Protein AF-A0A2N7XBR4-F1 (afdb_monomer)

Radius of gyration: 17.06 Å; Cα contacts (8 Å, |Δi|>4): 98; chains: 1; bounding box: 43×21×43 Å

Sequence (88 aa):
MIRLSHAGQPIRVVDDQICAPTWAQAIADATLAVIDANALRGGVFHMTAAGRASWYDFAKAIFELTGRDVPCEPITTSEYPTPARRPS

Foldseek 3Di:
DVVVLVVQAEAEFEFPAKDADADPVQVVVVVVVVVVVPPVDDDDDDDGDDDMGGRQRVVVVVCVVVVGDHHYHYDHCVVPDDPDDDDD

Secondary structure (DSSP, 8-state):
-HHHHTT-S-EEEE-S-EE----HHHHHHHHHHHHHTT-SS--------SS-EEHHHHHHHHHHHTT----EEEE-GGGS--SSPPP-

pLDDT: mean 93.12, std 8.23, range [55.78, 98.19]

Solvent-accessible surface area (backbone atoms only — not comparable to full-atom values): 5632 Å² total; per-residue (Å²): 102,75,78,58,63,73,68,80,58,75,43,80,29,42,48,66,41,78,44,43,85,56,60,70,66,60,53,51,55,53,49,50,51,53,62,71,65,62,54,91,69,79,80,91,79,90,87,67,43,85,76,73,40,24,53,28,54,50,49,50,52,53,28,63,79,66,74,50,94,60,59,71,44,76,35,50,58,83,82,59,79,59,97,68,88,74,81,119

Nearest PDB structures (foldseek):
  1vl0-assembly1_B  TM=9.789E-01  e=7.536E-07  Clostridium acetobutylicum ATCC 824
  3sc6-assembly6_F  TM=9.537E-01  e=3.320E-06  Bacillus anthracis str. Ames
  3sc6-assembly5_E  TM=8.147E-01  e=3.069E-05  Bacillus anthracis str. Ames
  5u9c-assembly1_F  TM=8.716E-01  e=1.352E-04  Yersinia enterocolitica
  8r2j-assembly2_B  TM=7.502E-01  e=3.142E-01  Streptomyces swartbergensis

Mean predicted aligned error: 4.13 Å

Structure (mmCIF, N/CA/C/O backbone):
data_AF-A0A2N7XBR4-F1
#
_entry.id   AF-A0A2N7XBR4-F1
#
loop_
_atom_site.group_PDB
_atom_site.id
_atom_site.type_symbol
_atom_site.label_atom_id
_atom_site.label_alt_id
_atom_site.label_comp_id
_atom_site.label_asym_id
_atom_site.label_entity_id
_atom_site.label_seq_id
_atom_site.pdbx_PDB_ins_code
_atom_site.Cartn_x
_atom_site.Cartn_y
_atom_site.Cartn_z
_atom_site.occupancy
_atom_site.B_iso_or_equiv
_atom_site.auth_seq_id
_atom_site.auth_comp_id
_atom_site.auth_asym_id
_atom_site.auth_atom_id
_atom_site.pdbx_PDB_model_num
ATOM 1 N N . MET A 1 1 ? -5.952 -6.581 5.830 1.00 94.12 1 MET A N 1
ATOM 2 C CA . MET A 1 1 ? -7.230 -5.868 6.034 1.00 94.12 1 MET A CA 1
ATOM 3 C C . MET A 1 1 ? -8.448 -6.750 5.809 1.00 94.12 1 MET A C 1
ATOM 5 O O . MET A 1 1 ? -9.203 -6.920 6.752 1.00 94.12 1 MET A O 1
ATOM 9 N N . ILE A 1 2 ? -8.598 -7.414 4.657 1.00 95.81 2 ILE A N 1
ATOM 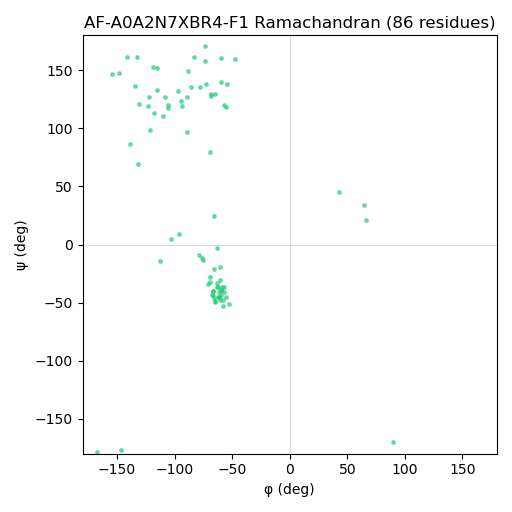10 C CA . ILE A 1 2 ? -9.751 -8.300 4.379 1.00 95.81 2 ILE A CA 1
ATOM 11 C C . ILE A 1 2 ? -9.970 -9.358 5.475 1.00 95.81 2 ILE A C 1
ATOM 13 O O . ILE A 1 2 ? -11.047 -9.431 6.052 1.00 95.81 2 ILE A O 1
ATOM 17 N N . ARG A 1 3 ? -8.945 -10.126 5.863 1.00 95.56 3 ARG A N 1
ATOM 18 C CA . ARG A 1 3 ? -9.090 -11.099 6.964 1.00 95.56 3 ARG A CA 1
ATOM 19 C C . ARG A 1 3 ? -9.548 -10.452 8.280 1.00 95.56 3 ARG A C 1
ATOM 21 O O . ARG A 1 3 ? -10.381 -11.018 8.973 1.00 95.56 3 ARG A O 1
ATOM 28 N N . LEU A 1 4 ? -9.010 -9.276 8.607 1.00 95.12 4 LEU A N 1
ATOM 29 C CA . LEU A 1 4 ? -9.293 -8.578 9.863 1.00 95.12 4 LEU A CA 1
ATOM 30 C C . LEU A 1 4 ? -10.716 -8.007 9.898 1.00 95.12 4 LEU A C 1
ATOM 32 O O . LEU A 1 4 ? -11.358 -8.056 10.936 1.00 95.12 4 LEU A O 1
ATOM 36 N N . SER A 1 5 ? -11.244 -7.558 8.757 1.00 94.62 5 SER A N 1
ATOM 37 C CA . SER A 1 5 ? -12.623 -7.054 8.665 1.00 94.62 5 SER A CA 1
ATOM 38 C C . SER A 1 5 ? -13.703 -8.076 9.029 1.00 94.62 5 SER A C 1
ATOM 40 O O . SER A 1 5 ? -14.819 -7.695 9.351 1.00 94.62 5 SER A O 1
ATOM 42 N N . HIS A 1 6 ? -13.386 -9.372 9.011 1.00 93.69 6 HIS A N 1
ATOM 43 C CA . HIS A 1 6 ? -14.311 -10.416 9.453 1.00 93.69 6 HIS A CA 1
ATOM 44 C C . HIS A 1 6 ? -14.382 -10.567 10.980 1.00 93.69 6 HIS A C 1
ATOM 46 O O . HIS A 1 6 ? -15.2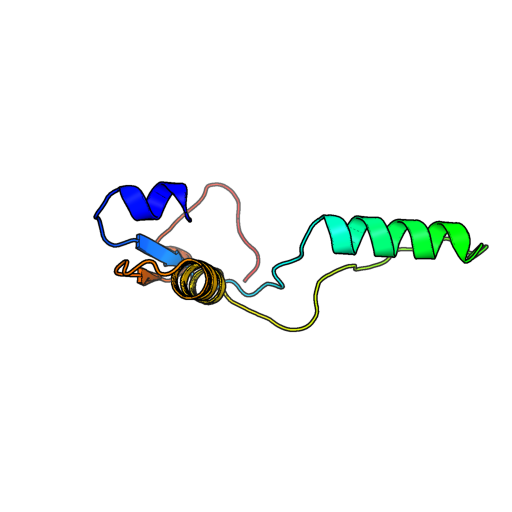33 -11.302 11.468 1.00 93.69 6 HIS A O 1
ATOM 52 N N . ALA A 1 7 ? -13.504 -9.902 11.738 1.00 91.50 7 ALA A N 1
ATOM 53 C CA . ALA A 1 7 ? -13.461 -10.019 13.195 1.00 91.50 7 ALA A CA 1
ATOM 54 C C . ALA A 1 7 ? -14.595 -9.256 13.908 1.00 91.50 7 ALA A C 1
ATOM 56 O O . ALA A 1 7 ? -14.794 -9.463 15.102 1.00 91.50 7 ALA A O 1
ATOM 57 N N . GLY A 1 8 ? -15.322 -8.375 13.205 1.00 87.44 8 GLY A N 1
ATOM 58 C CA . GLY A 1 8 ? -16.462 -7.635 13.763 1.00 87.44 8 GLY A CA 1
ATOM 59 C C . GLY A 1 8 ? -16.096 -6.632 14.863 1.00 87.44 8 GLY A C 1
ATOM 60 O O . GLY A 1 8 ? -16.946 -6.281 15.673 1.00 87.44 8 GLY A O 1
ATOM 61 N N . GLN A 1 9 ? -14.834 -6.203 14.926 1.00 91.44 9 GLN A N 1
ATOM 62 C CA . GLN A 1 9 ? -14.332 -5.207 15.876 1.00 91.44 9 GLN A CA 1
ATOM 63 C C . GLN A 1 9 ? -13.800 -3.985 15.117 1.00 91.44 9 GLN A C 1
ATOM 65 O O . GLN A 1 9 ? -13.336 -4.154 13.982 1.00 91.44 9 GLN A O 1
ATOM 70 N N . PRO A 1 10 ? -13.812 -2.784 15.727 1.00 93.56 10 PRO A N 1
ATOM 71 C CA . PRO A 1 10 ? -13.140 -1.623 15.161 1.00 93.56 10 PRO A CA 1
ATOM 72 C C . PRO A 1 10 ? -11.665 -1.909 14.868 1.00 93.56 10 PRO A C 1
ATOM 74 O O . PRO A 1 10 ? -10.965 -2.550 15.657 1.00 93.56 10 PRO A O 1
ATOM 77 N N . ILE A 1 11 ? -11.185 -1.435 13.721 1.00 97.38 11 ILE A N 1
ATOM 78 C CA . ILE A 1 11 ? -9.797 -1.588 13.291 1.00 97.38 11 ILE A CA 1
ATOM 79 C C . ILE A 1 11 ? -9.091 -0.245 13.445 1.00 97.38 11 ILE A C 1
ATOM 81 O O . ILE A 1 11 ? -9.426 0.724 12.774 1.00 97.38 11 ILE A O 1
ATOM 85 N N . ARG A 1 12 ? -8.069 -0.204 14.298 1.00 97.75 12 ARG A N 1
ATOM 86 C CA . ARG A 1 12 ? -7.206 0.968 14.484 1.00 97.75 12 ARG A CA 1
ATOM 87 C C . ARG A 1 12 ? -6.032 0.904 13.507 1.00 97.75 12 ARG A C 1
ATOM 89 O O . ARG A 1 12 ? -5.345 -0.119 13.456 1.00 97.75 12 ARG A O 1
ATOM 96 N N . VAL A 1 13 ? -5.807 1.956 12.722 1.00 97.88 13 VAL A N 1
ATOM 97 C CA . VAL A 1 13 ? -4.786 1.982 11.661 1.00 97.88 13 VAL A CA 1
ATOM 98 C C . VAL A 1 13 ? -3.983 3.276 11.707 1.00 97.88 13 VAL A C 1
ATOM 100 O O . VAL A 1 13 ? -4.540 4.355 11.867 1.00 97.88 13 VAL A O 1
ATOM 103 N N . VAL A 1 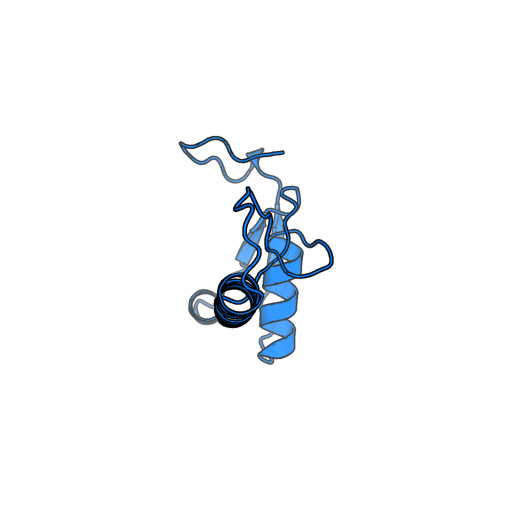14 ? -2.663 3.155 11.562 1.00 97.94 14 VAL A N 1
ATOM 104 C CA . VAL A 1 14 ? -1.729 4.285 11.614 1.00 97.94 14 VAL A CA 1
ATOM 105 C C . VAL A 1 14 ? -1.967 5.260 10.456 1.00 97.94 14 VAL A C 1
ATOM 107 O O . VAL A 1 14 ? -1.993 4.843 9.297 1.00 97.94 14 VAL A O 1
ATOM 110 N N . ASP A 1 15 ? -2.095 6.548 10.767 1.00 97.94 15 ASP A N 1
ATOM 111 C CA . ASP A 1 15 ? -2.404 7.612 9.800 1.00 97.94 15 ASP A CA 1
ATOM 112 C C . ASP A 1 15 ? -1.244 8.603 9.573 1.00 97.94 15 ASP A C 1
ATOM 114 O O . ASP A 1 15 ? -1.208 9.322 8.580 1.00 97.94 15 ASP A O 1
ATOM 118 N N . ASP A 1 16 ? -0.228 8.593 10.438 1.00 96.94 16 ASP A N 1
ATOM 119 C CA . ASP A 1 16 ? 0.938 9.488 10.356 1.00 96.94 16 ASP A CA 1
ATOM 120 C C . ASP A 1 16 ? 2.162 8.868 9.645 1.00 96.94 16 ASP A C 1
ATOM 122 O O . ASP A 1 16 ? 3.233 9.466 9.627 1.00 96.94 16 ASP A O 1
ATOM 126 N N . GLN A 1 17 ? 2.011 7.691 9.021 1.00 96.94 17 GLN A N 1
ATOM 127 C CA . GLN A 1 17 ? 3.027 7.068 8.158 1.00 96.94 17 GLN A CA 1
ATOM 128 C C . GLN A 1 17 ? 2.583 7.099 6.699 1.00 96.94 17 GLN A C 1
ATOM 130 O O . GLN A 1 17 ? 1.673 6.363 6.313 1.00 96.94 17 GLN A O 1
ATOM 135 N N . ILE A 1 18 ? 3.261 7.903 5.880 1.00 96.69 18 ILE A N 1
ATOM 136 C CA . ILE A 1 18 ? 2.899 8.118 4.475 1.00 96.69 18 ILE A CA 1
ATOM 137 C C . ILE A 1 18 ? 3.724 7.221 3.548 1.00 96.69 18 ILE A C 1
ATOM 139 O O . ILE A 1 18 ? 4.948 7.147 3.646 1.00 96.69 18 ILE A O 1
ATOM 143 N N . CYS A 1 19 ? 3.052 6.547 2.614 1.00 93.88 19 CYS A N 1
ATOM 144 C CA . CYS A 1 19 ? 3.679 5.671 1.628 1.00 93.88 19 CYS A CA 1
ATOM 145 C C . CYS A 1 19 ? 2.937 5.692 0.280 1.00 93.88 19 CYS A C 1
ATOM 147 O O . CYS A 1 19 ? 1.974 6.434 0.094 1.00 93.88 19 CYS A O 1
ATOM 149 N N . ALA A 1 20 ? 3.394 4.874 -0.671 1.00 97.00 20 ALA A N 1
ATOM 150 C CA . ALA A 1 20 ? 2.730 4.645 -1.953 1.00 97.00 20 ALA A CA 1
ATOM 151 C C . ALA A 1 20 ? 2.412 3.143 -2.102 1.00 97.00 20 ALA A C 1
ATOM 153 O O . ALA A 1 20 ? 3.308 2.361 -2.451 1.00 97.00 20 ALA A O 1
ATOM 154 N N . PRO A 1 21 ? 1.169 2.703 -1.813 1.00 97.50 21 PRO A N 1
ATOM 155 C CA . PRO A 1 21 ? 0.770 1.309 -1.979 1.00 97.50 21 PRO A CA 1
ATOM 156 C C . PRO A 1 21 ? 1.040 0.840 -3.409 1.00 97.50 21 PRO A C 1
ATOM 158 O O . PRO A 1 21 ? 0.498 1.387 -4.364 1.00 97.50 21 PRO A O 1
ATOM 161 N N . THR A 1 22 ? 1.905 -0.162 -3.563 1.00 97.44 22 THR A N 1
ATOM 162 C CA . THR A 1 22 ? 2.385 -0.597 -4.879 1.00 97.44 22 THR A CA 1
ATOM 163 C C . THR A 1 22 ? 2.065 -2.066 -5.108 1.00 97.44 22 THR A C 1
ATOM 165 O O . THR A 1 22 ? 2.397 -2.926 -4.292 1.00 97.44 22 THR A O 1
ATOM 168 N N . TRP A 1 23 ? 1.405 -2.358 -6.227 1.00 97.56 23 TRP A N 1
ATOM 169 C CA . TRP A 1 23 ? 1.052 -3.718 -6.612 1.00 97.56 23 TRP A CA 1
ATOM 170 C C . TRP A 1 23 ? 2.263 -4.456 -7.193 1.00 97.56 23 TRP A C 1
ATOM 172 O O . TRP A 1 23 ? 2.986 -3.915 -8.027 1.00 97.56 23 TRP A O 1
ATOM 182 N N . ALA A 1 24 ? 2.471 -5.707 -6.777 1.00 98.06 24 ALA A N 1
ATOM 183 C CA . ALA A 1 24 ? 3.631 -6.499 -7.183 1.00 98.06 24 ALA A CA 1
ATOM 184 C C . ALA A 1 24 ? 3.743 -6.681 -8.708 1.00 98.06 24 ALA A C 1
ATOM 186 O O . ALA A 1 24 ? 4.850 -6.630 -9.236 1.00 98.06 24 ALA A O 1
ATOM 187 N N . GLN A 1 25 ? 2.618 -6.828 -9.419 1.00 98.19 25 GLN A N 1
ATOM 188 C CA . GLN A 1 25 ? 2.626 -6.946 -10.882 1.00 98.19 25 GLN A CA 1
ATOM 189 C C . GLN A 1 25 ? 3.202 -5.691 -11.548 1.00 98.19 25 GLN A C 1
ATOM 191 O O . GLN A 1 25 ? 4.020 -5.810 -12.449 1.00 98.19 25 GLN A O 1
ATOM 196 N N . ALA A 1 26 ? 2.866 -4.497 -11.049 1.00 96.69 26 ALA A N 1
ATOM 197 C CA . ALA A 1 26 ? 3.397 -3.250 -11.597 1.00 96.69 26 ALA A CA 1
ATOM 198 C C . ALA A 1 26 ? 4.927 -3.160 -11.448 1.00 96.69 26 ALA A C 1
ATOM 200 O O . ALA A 1 26 ? 5.607 -2.668 -12.344 1.00 96.69 26 ALA A O 1
ATOM 201 N N . ILE A 1 27 ? 5.479 -3.670 -10.339 1.00 96.88 27 ILE A N 1
ATOM 202 C CA . ILE A 1 27 ? 6.935 -3.775 -10.156 1.00 96.88 27 ILE A CA 1
ATOM 203 C C . ILE A 1 27 ? 7.538 -4.787 -11.130 1.00 96.88 27 ILE A C 1
ATOM 205 O O . ILE A 1 27 ? 8.587 -4.513 -11.710 1.00 96.88 27 ILE A O 1
ATOM 209 N N . ALA A 1 28 ? 6.898 -5.943 -11.317 1.00 97.19 28 ALA A N 1
ATOM 210 C CA . ALA A 1 28 ? 7.367 -6.964 -12.249 1.00 9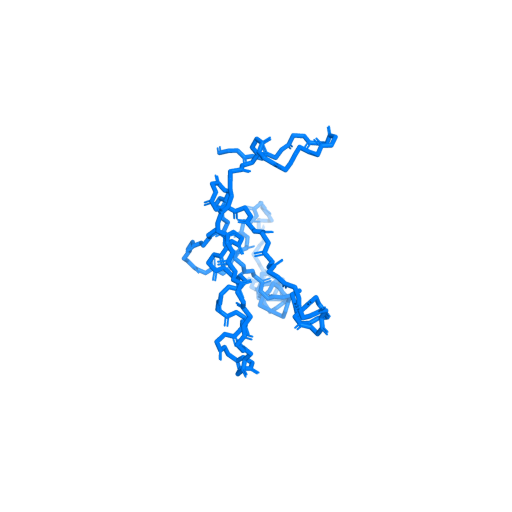7.19 28 ALA A CA 1
ATOM 211 C C . ALA A 1 28 ? 7.409 -6.428 -13.689 1.00 97.19 28 ALA A C 1
ATOM 213 O O . ALA A 1 28 ? 8.446 -6.524 -14.343 1.00 97.19 28 ALA A O 1
ATOM 214 N N . ASP A 1 29 ? 6.333 -5.779 -14.137 1.00 95.62 29 ASP A N 1
ATOM 215 C CA . ASP A 1 29 ? 6.234 -5.179 -15.470 1.00 95.62 29 ASP A CA 1
ATOM 216 C C . ASP A 1 29 ? 7.290 -4.077 -15.665 1.00 95.62 29 ASP A C 1
ATOM 218 O O . ASP A 1 29 ? 7.997 -4.056 -16.673 1.00 95.62 29 ASP A O 1
ATOM 222 N N . ALA A 1 30 ? 7.469 -3.198 -14.670 1.00 92.81 30 ALA A N 1
ATOM 223 C CA . ALA A 1 30 ? 8.500 -2.159 -14.702 1.00 92.81 30 ALA A CA 1
ATOM 224 C C . ALA A 1 30 ? 9.923 -2.744 -14.728 1.00 92.81 30 ALA A C 1
ATOM 226 O O . ALA A 1 30 ? 10.802 -2.217 -15.409 1.00 92.81 30 ALA A O 1
ATOM 227 N N . THR A 1 31 ? 10.155 -3.848 -14.017 1.00 93.25 31 THR A N 1
ATOM 228 C CA . THR A 1 31 ? 11.448 -4.544 -14.004 1.00 93.25 31 THR A CA 1
ATOM 229 C C . THR A 1 31 ? 11.762 -5.143 -15.374 1.00 93.25 31 THR A C 1
ATOM 231 O O . THR A 1 31 ? 12.869 -4.953 -15.875 1.00 93.25 31 THR A O 1
ATOM 234 N N . LEU A 1 32 ? 10.793 -5.819 -16.004 1.00 93.62 32 LEU A N 1
ATOM 235 C CA . LEU A 1 32 ? 10.944 -6.360 -17.359 1.00 93.62 32 LEU A CA 1
ATOM 236 C C . LEU A 1 32 ? 11.231 -5.246 -18.368 1.00 93.62 32 LEU A C 1
ATOM 238 O O . LEU A 1 32 ? 12.172 -5.360 -19.145 1.00 93.62 32 LEU A O 1
ATOM 242 N N . ALA A 1 33 ? 10.513 -4.123 -18.280 1.00 91.06 33 ALA A N 1
ATOM 243 C CA . ALA A 1 33 ? 10.753 -2.970 -19.142 1.00 91.06 33 ALA A CA 1
ATOM 244 C C . ALA A 1 33 ? 12.184 -2.411 -19.009 1.00 91.06 33 ALA A C 1
ATOM 246 O O . ALA A 1 33 ? 12.793 -2.041 -20.011 1.00 91.06 33 ALA A O 1
ATOM 247 N N . VAL A 1 34 ? 12.746 -2.368 -17.794 1.00 90.12 34 VAL A N 1
ATOM 248 C CA . VAL A 1 34 ? 14.141 -1.939 -17.574 1.00 90.12 34 VAL A CA 1
ATOM 249 C C . VAL A 1 34 ? 15.141 -2.922 -18.189 1.00 90.12 34 VAL A C 1
ATOM 251 O O . VAL A 1 34 ? 16.140 -2.486 -18.762 1.00 90.12 34 VAL A O 1
ATOM 254 N N . ILE A 1 35 ? 14.879 -4.229 -18.087 1.00 90.06 35 ILE A N 1
ATOM 255 C CA . ILE A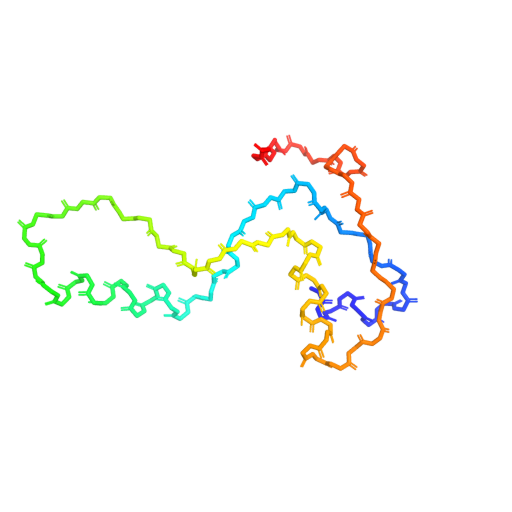 1 35 ? 15.718 -5.277 -18.687 1.00 90.06 35 ILE A CA 1
ATOM 256 C C . ILE A 1 35 ? 15.681 -5.177 -20.220 1.00 90.06 35 ILE A C 1
ATOM 258 O O . ILE A 1 35 ? 16.733 -5.119 -20.859 1.00 90.06 35 ILE A O 1
ATOM 262 N N . ASP A 1 36 ? 14.482 -5.094 -20.801 1.00 89.44 36 ASP A N 1
ATOM 263 C CA . ASP A 1 36 ? 14.255 -5.098 -22.252 1.00 89.44 36 ASP A CA 1
ATOM 264 C C . ASP A 1 36 ? 14.757 -3.829 -22.939 1.00 89.44 36 ASP A C 1
ATOM 266 O O . ASP A 1 36 ? 15.239 -3.878 -24.072 1.00 89.44 36 ASP A O 1
ATOM 270 N N . ALA A 1 37 ? 14.705 -2.685 -22.249 1.00 84.75 37 ALA A N 1
ATOM 271 C CA . ALA A 1 37 ? 15.204 -1.416 -22.769 1.00 84.75 37 ALA A CA 1
ATOM 272 C C . ALA A 1 37 ? 16.722 -1.418 -23.039 1.00 84.75 37 ALA A C 1
ATOM 274 O O . ALA A 1 37 ? 17.243 -0.411 -23.522 1.00 84.75 37 ALA A O 1
ATOM 275 N N . ASN A 1 38 ? 17.433 -2.514 -22.721 1.00 68.69 38 ASN A N 1
ATOM 276 C CA . ASN A 1 38 ? 18.880 -2.669 -22.855 1.00 68.69 38 ASN A CA 1
ATOM 277 C C . ASN A 1 38 ? 19.597 -1.398 -22.381 1.00 68.69 38 ASN A C 1
ATOM 279 O O . ASN A 1 38 ? 20.463 -0.848 -23.067 1.00 68.69 38 ASN A O 1
ATOM 283 N N . ALA A 1 39 ? 19.150 -0.875 -21.232 1.00 59.81 39 ALA A N 1
ATOM 284 C CA . ALA A 1 39 ? 19.676 0.331 -20.622 1.00 59.81 39 ALA A CA 1
ATOM 285 C C . ALA A 1 39 ? 21.087 0.009 -20.115 1.00 59.81 39 ALA A C 1
ATOM 287 O O . ALA A 1 39 ? 21.313 -0.272 -18.941 1.00 59.81 39 ALA A O 1
ATOM 288 N N . LEU A 1 40 ? 22.042 0.014 -21.049 1.00 55.78 40 LEU A N 1
ATOM 289 C CA . LEU A 1 40 ? 23.449 -0.389 -20.942 1.00 55.78 40 LEU A CA 1
ATOM 290 C C . LEU A 1 40 ? 24.289 0.505 -20.012 1.00 55.78 40 LEU A C 1
ATOM 292 O O . LEU A 1 40 ? 25.512 0.569 -20.107 1.00 55.78 40 LEU A O 1
ATOM 296 N N . ARG A 1 41 ? 23.640 1.176 -19.065 1.00 66.00 41 ARG A N 1
ATOM 297 C CA . ARG A 1 41 ? 24.233 1.721 -17.852 1.00 66.00 41 ARG A CA 1
ATOM 298 C C . ARG A 1 41 ? 23.240 1.430 -16.739 1.00 66.00 41 ARG A C 1
ATOM 300 O O . ARG A 1 41 ? 22.359 2.241 -16.476 1.00 66.00 41 ARG A O 1
ATOM 307 N N . GLY A 1 42 ? 23.338 0.238 -16.151 1.00 75.25 42 GLY A N 1
ATOM 308 C CA . GLY A 1 42 ? 22.555 -0.117 -14.970 1.00 75.25 42 GLY A CA 1
ATOM 309 C C . GLY A 1 42 ? 22.608 0.983 -13.902 1.00 75.25 42 GLY A C 1
ATOM 310 O O . GLY A 1 42 ? 23.502 1.830 -13.892 1.00 75.25 42 GLY A O 1
ATOM 311 N N . GLY A 1 43 ? 21.638 0.985 -12.997 1.00 85.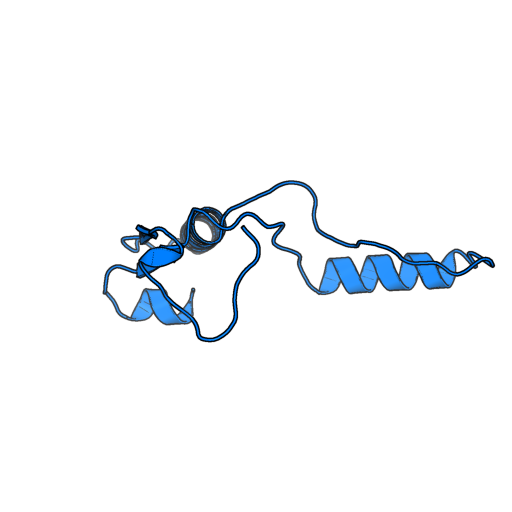06 43 GLY A N 1
ATOM 312 C CA . GLY A 1 43 ? 21.498 2.043 -12.005 1.00 85.06 43 GLY A CA 1
ATOM 313 C C . GLY A 1 43 ? 20.523 1.669 -10.902 1.00 85.06 43 GLY A C 1
ATOM 314 O O . GLY A 1 43 ? 19.980 0.565 -10.876 1.00 85.06 43 GLY A O 1
ATOM 315 N N . VAL A 1 44 ? 20.322 2.604 -9.978 1.00 90.44 44 VAL A N 1
ATOM 316 C CA . VAL A 1 44 ? 19.357 2.462 -8.887 1.00 90.44 44 VAL A CA 1
ATOM 317 C C . VAL A 1 44 ? 18.044 3.106 -9.315 1.00 90.44 44 VAL A C 1
ATOM 319 O O . VAL A 1 44 ? 18.015 4.289 -9.651 1.00 90.44 44 VAL A O 1
ATOM 322 N N . PHE A 1 45 ? 16.965 2.327 -9.285 1.00 90.25 45 PHE A N 1
ATOM 323 C CA . PHE A 1 45 ? 15.620 2.776 -9.633 1.00 90.25 45 PHE A CA 1
ATOM 324 C C . PHE A 1 45 ? 14.712 2.702 -8.406 1.00 90.25 45 PHE A C 1
ATOM 326 O O . PHE A 1 45 ? 14.674 1.686 -7.713 1.00 90.25 45 PHE A O 1
ATOM 333 N N . HIS A 1 46 ? 13.950 3.765 -8.158 1.00 93.38 46 HIS A N 1
ATOM 334 C CA . HIS A 1 46 ? 12.827 3.726 -7.227 1.00 93.38 46 HIS A CA 1
ATOM 335 C C . HIS A 1 46 ? 11.559 3.420 -8.016 1.00 93.38 46 HIS A C 1
ATOM 337 O O . HIS A 1 46 ? 11.187 4.176 -8.911 1.00 93.38 46 HIS A O 1
ATOM 343 N N . MET A 1 47 ? 10.909 2.307 -7.689 1.00 94.00 47 MET A N 1
ATOM 344 C CA . MET A 1 47 ? 9.681 1.874 -8.343 1.00 94.00 47 MET A CA 1
ATOM 345 C C . MET A 1 47 ? 8.562 1.826 -7.308 1.00 94.00 47 MET A C 1
ATOM 347 O O . MET A 1 47 ? 8.594 1.018 -6.382 1.00 94.00 47 MET A O 1
ATOM 351 N N . THR A 1 48 ? 7.582 2.706 -7.468 1.00 96.50 48 THR A N 1
ATOM 352 C CA . THR A 1 48 ? 6.351 2.737 -6.677 1.00 96.50 48 THR A CA 1
ATOM 353 C C . THR A 1 48 ? 5.184 3.092 -7.591 1.00 96.50 48 THR A C 1
ATOM 355 O O . THR A 1 48 ? 5.379 3.668 -8.663 1.00 96.50 48 THR A O 1
ATOM 358 N N . ALA A 1 49 ? 3.958 2.803 -7.163 1.00 96.44 49 ALA A N 1
ATOM 359 C CA . ALA A 1 49 ? 2.793 3.455 -7.747 1.00 96.44 49 ALA A CA 1
ATOM 360 C C . ALA A 1 49 ? 2.883 4.983 -7.560 1.00 96.44 49 ALA A C 1
ATOM 362 O O . ALA A 1 49 ? 3.617 5.483 -6.700 1.00 96.44 49 ALA A O 1
ATOM 363 N N . ALA A 1 50 ? 2.128 5.724 -8.370 1.00 95.75 50 ALA A N 1
ATOM 364 C CA . ALA A 1 50 ? 1.993 7.165 -8.206 1.00 95.75 50 ALA A CA 1
ATOM 365 C C . ALA A 1 50 ? 1.102 7.509 -6.999 1.00 95.75 50 ALA A C 1
ATOM 367 O O . ALA A 1 50 ? 0.244 6.725 -6.593 1.00 95.75 50 ALA A O 1
ATOM 368 N N . GLY A 1 51 ? 1.263 8.724 -6.474 1.00 95.81 51 GLY A N 1
ATOM 369 C CA . GLY A 1 51 ? 0.456 9.236 -5.367 1.00 95.81 51 GLY A CA 1
ATOM 370 C C . GLY A 1 51 ? 1.038 8.930 -3.988 1.00 95.81 51 GLY A C 1
ATOM 371 O O . GLY A 1 51 ? 2.193 8.535 -3.847 1.00 95.81 51 GLY A O 1
ATOM 372 N N . ARG A 1 52 ? 0.233 9.191 -2.957 1.00 96.56 52 ARG A N 1
ATOM 373 C CA . ARG A 1 52 ? 0.581 8.993 -1.547 1.00 96.56 52 ARG A CA 1
ATOM 374 C C . ARG A 1 52 ? -0.666 8.623 -0.750 1.00 96.56 52 ARG A C 1
ATOM 376 O O . ARG A 1 52 ? -1.746 9.109 -1.077 1.00 96.56 52 ARG A O 1
ATOM 383 N N . ALA A 1 53 ? -0.497 7.810 0.281 1.00 97.38 53 ALA A N 1
ATOM 384 C CA . ALA A 1 53 ? -1.549 7.395 1.199 1.00 97.38 53 ALA A CA 1
ATOM 385 C C . ALA A 1 53 ? -0.932 7.031 2.556 1.00 97.38 53 ALA A C 1
ATOM 387 O O . ALA A 1 53 ? 0.179 6.488 2.603 1.00 97.38 53 ALA A O 1
ATOM 388 N N . SER A 1 54 ? -1.648 7.287 3.648 1.00 98.00 54 SER A N 1
ATOM 389 C CA . SER A 1 54 ? -1.333 6.641 4.921 1.00 98.00 54 SER A CA 1
ATOM 390 C C . SER A 1 54 ? -1.749 5.162 4.908 1.00 98.00 54 SER A C 1
ATOM 392 O O . SER A 1 54 ? -2.438 4.688 3.993 1.00 98.00 54 SER A O 1
ATOM 394 N N . TRP A 1 55 ? -1.360 4.389 5.927 1.00 97.62 55 TRP A N 1
ATOM 395 C CA . TRP A 1 55 ? -1.915 3.038 6.084 1.00 97.62 55 TRP A CA 1
ATOM 396 C C . TRP A 1 55 ? -3.425 3.071 6.333 1.00 97.62 55 TRP A C 1
ATOM 398 O O . TRP A 1 55 ? -4.129 2.164 5.880 1.00 97.62 55 TRP A O 1
ATOM 408 N N . TYR A 1 56 ? -3.918 4.103 7.020 1.00 98.00 56 TYR A N 1
ATOM 409 C CA . TYR A 1 56 ? -5.340 4.327 7.259 1.00 98.00 56 TYR A CA 1
ATOM 410 C C . TYR A 1 56 ? -6.099 4.597 5.953 1.00 98.00 56 TYR A C 1
ATOM 412 O O . TYR A 1 56 ? -7.083 3.905 5.674 1.00 98.00 56 TYR A O 1
ATOM 420 N N . ASP A 1 57 ? -5.594 5.497 5.103 1.00 98.06 57 ASP A N 1
ATOM 421 C CA . ASP A 1 57 ? -6.153 5.753 3.769 1.00 98.06 57 ASP A CA 1
ATOM 422 C C . ASP A 1 57 ? -6.239 4.462 2.947 1.00 98.06 5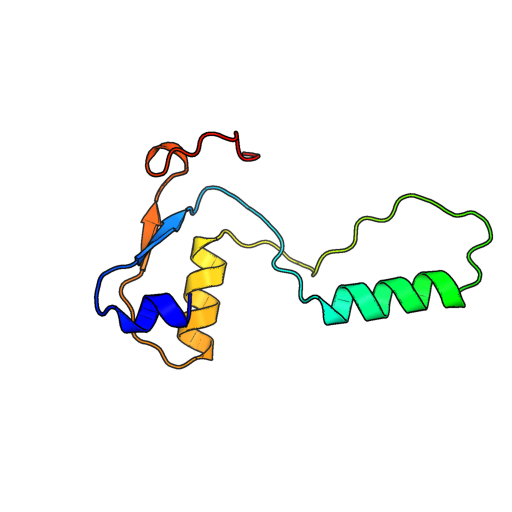7 ASP A C 1
ATOM 424 O O . ASP A 1 57 ? -7.270 4.148 2.343 1.00 98.06 57 ASP A O 1
ATOM 428 N N . PHE A 1 58 ? -5.165 3.664 2.963 1.00 98.06 58 PHE A N 1
ATOM 429 C CA . PHE A 1 58 ? -5.120 2.411 2.220 1.00 98.06 58 PHE A CA 1
ATOM 430 C C . PHE A 1 58 ? -6.109 1.370 2.767 1.00 98.06 58 PHE A C 1
ATOM 432 O O . PHE A 1 58 ? -6.775 0.682 1.991 1.00 98.06 58 PHE A O 1
ATOM 439 N N . ALA A 1 59 ? -6.254 1.261 4.091 1.00 97.81 59 ALA A N 1
ATOM 440 C CA . ALA A 1 59 ? -7.228 0.366 4.710 1.00 97.81 59 ALA A CA 1
ATOM 441 C C . ALA A 1 59 ? -8.668 0.750 4.342 1.00 97.81 59 ALA A C 1
ATOM 443 O O . ALA A 1 59 ? -9.440 -0.125 3.940 1.00 97.81 59 ALA A O 1
ATOM 444 N N . LYS A 1 60 ? -9.003 2.045 4.398 1.00 97.25 60 LYS A N 1
ATOM 445 C CA . LYS A 1 60 ? -10.308 2.558 3.966 1.00 97.25 60 LYS A CA 1
ATOM 446 C C . LYS A 1 60 ? -10.609 2.227 2.509 1.00 97.25 60 LYS A C 1
ATOM 448 O O . LYS A 1 60 ? -11.680 1.693 2.231 1.00 97.25 60 LYS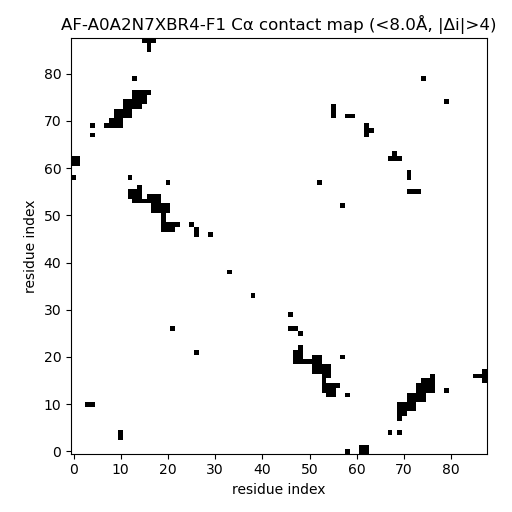 A O 1
ATOM 453 N N . ALA A 1 61 ? -9.660 2.477 1.606 1.00 97.38 61 ALA A N 1
ATOM 454 C CA . ALA A 1 61 ? -9.826 2.163 0.188 1.00 97.38 61 ALA A CA 1
ATOM 455 C C . ALA A 1 61 ? -10.076 0.661 -0.038 1.00 97.38 61 ALA A C 1
ATOM 457 O O . ALA A 1 61 ? -10.930 0.286 -0.836 1.00 97.38 61 ALA A O 1
ATOM 458 N N . ILE A 1 62 ? -9.388 -0.219 0.703 1.00 97.81 62 ILE A N 1
ATOM 459 C CA . ILE A 1 62 ? -9.644 -1.667 0.647 1.00 97.81 62 ILE A CA 1
ATOM 460 C C . ILE A 1 62 ? -11.078 -1.990 1.085 1.00 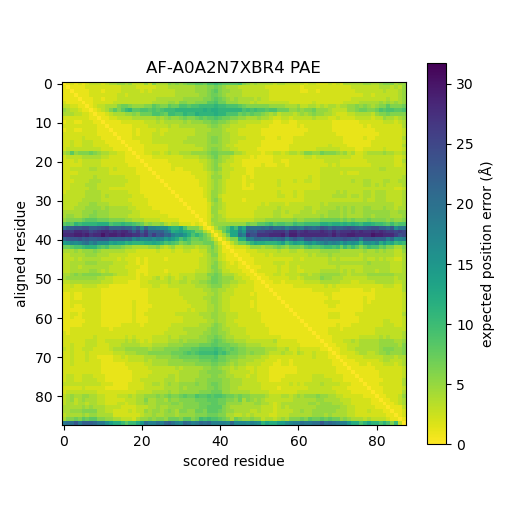97.81 62 ILE A C 1
ATOM 462 O O . ILE A 1 62 ? -11.730 -2.815 0.446 1.00 97.81 62 ILE A O 1
ATOM 466 N N . PHE A 1 63 ? -11.572 -1.395 2.172 1.00 97.25 63 PHE A N 1
ATOM 467 C CA . PHE A 1 63 ? -12.927 -1.664 2.662 1.00 97.25 63 PHE A CA 1
ATOM 468 C C . PHE A 1 63 ? -14.001 -1.168 1.694 1.00 97.25 63 PHE A C 1
ATOM 470 O O . PHE A 1 63 ? -14.907 -1.934 1.372 1.00 97.25 63 PHE A O 1
ATOM 477 N N . GLU A 1 64 ? -13.840 0.037 1.150 1.00 96.94 64 GLU A N 1
ATOM 478 C CA . GLU A 1 64 ? -14.728 0.599 0.128 1.00 96.94 64 GLU A CA 1
ATOM 479 C C . GLU A 1 64 ? -14.789 -0.298 -1.117 1.00 96.94 64 GLU A C 1
ATOM 481 O O . GLU A 1 64 ? -15.862 -0.758 -1.504 1.00 96.94 64 GLU A O 1
ATOM 486 N N . LEU A 1 65 ? -13.629 -0.650 -1.685 1.00 97.81 65 LEU A N 1
ATOM 487 C CA . LEU A 1 65 ? -13.539 -1.480 -2.894 1.00 97.81 65 LEU A CA 1
ATOM 488 C C . LEU A 1 65 ? -14.037 -2.917 -2.694 1.00 97.81 65 LEU A C 1
ATOM 490 O O . LEU A 1 65 ? -14.362 -3.597 -3.665 1.00 97.81 65 LEU A O 1
ATOM 494 N N . THR A 1 66 ? -14.078 -3.401 -1.451 1.00 97.12 66 THR A N 1
ATOM 495 C CA . THR A 1 66 ? -14.560 -4.752 -1.128 1.00 97.12 66 THR A CA 1
ATOM 496 C C . THR A 1 66 ? -15.968 -4.771 -0.533 1.00 97.12 66 THR A C 1
ATOM 498 O O . THR A 1 66 ? -16.434 -5.847 -0.158 1.00 97.12 66 THR A O 1
ATOM 501 N N . GLY A 1 67 ? -16.650 -3.620 -0.461 1.00 95.75 67 GLY A N 1
ATOM 502 C CA . GLY A 1 67 ? -18.019 -3.506 0.051 1.00 95.75 67 GLY A CA 1
ATOM 503 C C . GLY A 1 67 ? -18.147 -3.850 1.536 1.00 95.75 67 GLY A C 1
ATOM 504 O O . GLY A 1 67 ? -19.131 -4.463 1.947 1.00 95.75 67 GLY A O 1
ATOM 505 N N . ARG A 1 68 ? -17.127 -3.529 2.338 1.00 94.69 68 ARG A N 1
ATOM 506 C CA . ARG A 1 68 ? -17.061 -3.886 3.758 1.00 94.69 68 ARG A CA 1
ATOM 507 C C . ARG A 1 68 ? -17.327 -2.671 4.627 1.00 94.69 68 ARG A C 1
ATOM 509 O O . ARG A 1 68 ? -16.556 -1.718 4.603 1.00 94.69 68 ARG A O 1
ATOM 516 N N . ASP A 1 69 ? -18.372 -2.754 5.438 1.00 92.88 69 ASP A N 1
ATOM 517 C CA . ASP A 1 69 ? -18.660 -1.762 6.468 1.00 92.88 69 ASP A CA 1
ATOM 518 C C . ASP A 1 69 ? -17.945 -2.151 7.766 1.00 92.88 69 ASP A C 1
ATOM 520 O O . ASP A 1 69 ? -18.368 -3.051 8.494 1.00 92.88 69 ASP A O 1
ATOM 524 N N . VAL A 1 70 ? -16.775 -1.553 7.991 1.00 94.38 70 VAL A N 1
ATOM 525 C CA . VAL A 1 70 ? -15.908 -1.847 9.134 1.00 94.38 70 VAL A CA 1
ATOM 526 C C . VAL A 1 70 ? -15.510 -0.528 9.777 1.00 94.38 70 VAL A C 1
ATOM 528 O O . VAL A 1 70 ? -14.865 0.284 9.106 1.00 94.38 70 VAL A O 1
ATOM 531 N N . PRO A 1 71 ? -15.815 -0.310 11.068 1.00 94.56 71 PRO A N 1
ATOM 532 C CA . PRO A 1 71 ? -15.319 0.856 11.781 1.00 94.56 71 PRO A CA 1
ATOM 533 C C . PRO A 1 71 ? -13.788 0.884 11.729 1.00 94.56 71 PRO A C 1
ATOM 535 O O . PRO A 1 71 ? -13.127 -0.061 12.164 1.00 94.56 71 PRO A O 1
ATOM 538 N N . CYS A 1 72 ? -13.229 1.949 11.157 1.00 96.31 72 CYS A N 1
ATOM 539 C CA . CYS A 1 72 ? -11.792 2.132 11.001 1.00 96.31 72 CYS A CA 1
ATOM 540 C C . CYS A 1 72 ? -11.389 3.444 11.675 1.00 96.31 72 CYS A C 1
ATOM 542 O O . CYS A 1 72 ? -11.873 4.506 11.289 1.00 96.31 72 CYS A O 1
ATOM 544 N N . GLU A 1 73 ? -10.515 3.370 12.671 1.00 97.38 73 GLU A N 1
ATOM 545 C CA . GLU A 1 73 ? -10.088 4.511 13.481 1.00 97.38 73 GLU A CA 1
ATOM 546 C C . GLU A 1 73 ? -8.641 4.889 13.134 1.00 97.38 73 GLU A C 1
ATOM 548 O O . GLU A 1 73 ? -7.765 4.015 13.171 1.00 97.38 73 GLU A O 1
ATOM 553 N N . PRO A 1 74 ? -8.361 6.160 12.797 1.00 98.06 74 PRO A N 1
ATOM 554 C CA . PRO A 1 74 ? -6.995 6.618 12.598 1.00 98.06 74 PRO A CA 1
ATOM 555 C C . PRO A 1 74 ? -6.279 6.716 13.949 1.00 98.06 74 PRO A C 1
ATOM 557 O O . PRO A 1 74 ? -6.848 7.188 14.933 1.00 98.06 74 PRO A O 1
ATOM 560 N N . ILE A 1 75 ? -5.023 6.280 13.989 1.00 98.06 75 ILE A N 1
ATOM 561 C CA . ILE A 1 75 ? -4.146 6.405 15.158 1.00 98.06 75 ILE A CA 1
ATOM 562 C C . ILE A 1 75 ? -2.775 6.933 14.748 1.00 98.06 75 ILE A C 1
ATOM 564 O O . ILE A 1 75 ? -2.368 6.838 13.591 1.00 98.06 75 ILE A O 1
ATOM 568 N N . THR A 1 76 ? -2.032 7.452 15.711 1.00 97.25 76 THR A N 1
ATOM 569 C CA . THR A 1 76 ? -0.635 7.853 15.528 1.00 97.25 76 THR A CA 1
ATOM 570 C C . THR A 1 76 ? 0.318 6.663 15.669 1.00 97.25 76 THR A C 1
ATOM 572 O O . THR A 1 76 ? -0.002 5.633 16.268 1.00 97.25 76 THR A O 1
ATOM 575 N N . THR A 1 77 ? 1.542 6.803 15.164 1.00 96.81 77 THR A N 1
ATOM 576 C CA . THR A 1 77 ? 2.603 5.799 15.323 1.00 96.81 77 THR A CA 1
ATOM 577 C C . THR A 1 77 ? 2.941 5.557 16.798 1.00 96.81 77 THR A C 1
ATOM 579 O O . THR A 1 77 ? 3.302 4.441 17.171 1.00 96.81 77 THR A O 1
ATOM 582 N N . SER A 1 78 ? 2.802 6.569 17.663 1.00 95.50 78 SER A N 1
ATOM 583 C CA . SER A 1 78 ? 3.081 6.441 19.102 1.00 95.50 78 SER A CA 1
ATOM 584 C C . SER A 1 78 ? 2.057 5.563 19.834 1.00 95.50 78 SER A C 1
ATOM 586 O O . SER A 1 78 ? 2.408 4.898 20.807 1.00 95.50 78 SER A O 1
ATOM 588 N N . GLU A 1 79 ? 0.822 5.491 19.333 1.00 97.12 79 GLU A N 1
ATOM 589 C CA . GLU A 1 79 ? -0.233 4.616 19.852 1.00 97.12 79 GLU A CA 1
ATOM 590 C C . GLU A 1 79 ? -0.063 3.144 19.443 1.00 97.12 79 GLU A C 1
ATOM 592 O O . GLU A 1 79 ? -0.748 2.273 19.989 1.00 97.12 79 GLU A O 1
ATOM 597 N N . TYR A 1 80 ? 0.836 2.853 18.494 1.00 95.38 80 TYR A N 1
ATOM 598 C CA . TYR A 1 80 ? 1.147 1.501 18.029 1.00 95.38 80 TYR A CA 1
ATOM 599 C C . TYR A 1 80 ? 2.667 1.250 17.981 1.00 95.38 80 TYR A C 1
ATOM 601 O O . TYR A 1 80 ? 3.259 1.134 16.901 1.00 95.38 80 TYR A O 1
ATOM 609 N N . PRO A 1 81 ? 3.331 1.162 19.151 1.00 94.25 81 PRO A N 1
ATOM 610 C CA . PRO A 1 81 ? 4.777 1.013 19.215 1.00 94.25 81 PRO A CA 1
ATOM 611 C C . PRO A 1 81 ? 5.215 -0.356 18.686 1.00 94.25 81 PRO A C 1
ATOM 613 O O . PRO A 1 81 ? 4.755 -1.404 19.141 1.00 94.25 81 PRO A O 1
ATOM 616 N N . THR A 1 82 ? 6.164 -0.350 17.750 1.00 94.44 82 THR A N 1
ATOM 617 C CA . THR A 1 82 ? 6.826 -1.566 17.261 1.00 94.44 82 THR A CA 1
ATOM 618 C C . THR A 1 82 ? 8.315 -1.565 17.609 1.00 94.44 82 THR A C 1
ATOM 620 O O . THR A 1 82 ? 8.906 -0.489 17.670 1.00 94.44 82 THR A O 1
ATOM 623 N N . PRO A 1 83 ? 8.963 -2.739 17.775 1.00 96.62 83 PRO A N 1
ATOM 624 C CA . PRO A 1 83 ? 10.393 -2.803 18.096 1.00 96.62 83 PRO A CA 1
ATOM 625 C C . PRO A 1 83 ? 11.291 -2.096 17.071 1.00 96.62 83 PRO A C 1
ATOM 627 O O . PRO A 1 83 ? 12.284 -1.472 17.435 1.00 96.62 83 PRO A O 1
ATOM 630 N N . ALA A 1 84 ? 10.941 -2.180 15.784 1.00 95.75 84 ALA A N 1
ATOM 631 C CA . ALA A 1 84 ? 11.626 -1.449 14.726 1.00 95.75 84 ALA A CA 1
ATOM 632 C C . ALA A 1 84 ? 11.048 -0.036 14.585 1.00 95.75 84 ALA A C 1
ATOM 634 O O . ALA A 1 84 ? 9.828 0.140 14.530 1.00 95.75 84 ALA A O 1
ATOM 635 N N . ARG A 1 85 ? 11.930 0.960 14.453 1.00 92.75 85 ARG A N 1
ATOM 636 C CA . ARG A 1 85 ? 11.535 2.330 14.118 1.00 92.75 85 ARG A CA 1
ATOM 637 C C . ARG A 1 85 ? 11.018 2.377 12.677 1.00 92.75 85 ARG A C 1
ATOM 639 O O . ARG A 1 85 ? 11.685 1.906 11.758 1.00 92.75 85 ARG A O 1
ATOM 646 N N . ARG A 1 86 ? 9.841 2.971 12.490 1.00 92.12 86 ARG A N 1
ATOM 647 C CA . ARG A 1 86 ? 9.267 3.272 11.173 1.00 92.12 86 ARG A CA 1
ATOM 648 C C . ARG A 1 86 ? 9.737 4.657 10.700 1.00 92.12 86 ARG A C 1
ATOM 650 O O . ARG A 1 86 ? 9.991 5.508 11.555 1.00 92.12 86 ARG A O 1
ATOM 657 N N . PRO A 1 87 ? 9.888 4.888 9.385 1.00 88.50 87 PRO A N 1
ATOM 658 C CA . PRO A 1 87 ? 10.083 6.233 8.848 1.00 88.50 87 PRO A CA 1
ATOM 659 C C . PRO A 1 87 ? 8.890 7.130 9.206 1.00 88.50 87 PRO A C 1
ATOM 661 O O . PRO A 1 87 ? 7.753 6.661 9.163 1.00 88.50 87 PRO A O 1
ATOM 664 N N . SER A 1 88 ? 9.174 8.381 9.566 1.00 66.38 88 SER A N 1
ATOM 665 C CA . SER A 1 88 ? 8.200 9.451 9.823 1.00 66.38 88 SER A CA 1
ATOM 666 C C . SER A 1 88 ? 8.247 10.474 8.701 1.00 66.38 88 SER A C 1
ATOM 668 O O . SER A 1 88 ? 9.393 10.895 8.410 1.00 66.38 88 SER A O 1
#